Protein AF-A0A1Y5RTN9-F1 (afdb_monomer)

pLDDT: mean 75.12, std 21.78, range [35.91, 97.94]

Structure (mmCIF, N/CA/C/O backbone):
data_AF-A0A1Y5RTN9-F1
#
_entry.id   AF-A0A1Y5RTN9-F1
#
loop_
_atom_site.group_PDB
_atom_site.id
_atom_site.type_symbol
_atom_site.label_atom_id
_atom_site.label_alt_id
_atom_site.label_comp_id
_atom_site.label_asym_id
_atom_site.label_entity_id
_atom_site.label_seq_id
_atom_site.pdbx_PDB_ins_code
_atom_site.Cartn_x
_atom_site.Cartn_y
_atom_site.Cartn_z
_atom_site.occupancy
_atom_site.B_iso_or_equiv
_atom_site.auth_seq_id
_atom_site.auth_comp_id
_atom_site.auth_asym_id
_atom_site.auth_atom_id
_atom_site.pdbx_PDB_model_num
ATOM 1 N N . MET A 1 1 ? -7.525 -30.128 -28.128 1.00 47.38 1 MET A N 1
ATOM 2 C CA . MET A 1 1 ? -8.294 -28.960 -27.640 1.00 47.38 1 MET A CA 1
ATOM 3 C C . MET A 1 1 ? -8.099 -28.821 -26.135 1.00 47.38 1 MET A C 1
ATOM 5 O O . MET A 1 1 ? -9.004 -29.099 -25.359 1.00 47.38 1 MET A O 1
ATOM 9 N N . GLN A 1 2 ? -6.875 -28.477 -25.725 1.00 36.59 2 GLN A N 1
ATOM 10 C CA . GLN A 1 2 ? -6.464 -28.461 -24.324 1.00 36.59 2 GLN A CA 1
ATOM 11 C C . GLN A 1 2 ? -6.311 -27.026 -23.819 1.00 36.59 2 GLN A C 1
ATOM 13 O O . GLN A 1 2 ? -5.600 -26.207 -24.393 1.00 36.59 2 GLN A O 1
ATOM 18 N N . ARG A 1 3 ? -7.022 -26.757 -22.729 1.00 45.84 3 ARG A N 1
ATOM 19 C CA . ARG A 1 3 ? -7.145 -25.498 -21.992 1.00 45.84 3 ARG A CA 1
ATOM 20 C C . ARG A 1 3 ? -5.917 -25.287 -21.083 1.00 45.84 3 ARG A C 1
ATOM 22 O O . ARG A 1 3 ? -6.072 -25.152 -19.878 1.00 45.84 3 ARG A O 1
ATOM 29 N N . LEU A 1 4 ? -4.710 -25.343 -21.660 1.00 42.25 4 LEU A N 1
ATOM 30 C CA . LEU A 1 4 ? -3.432 -25.511 -20.936 1.00 42.25 4 LEU A CA 1
ATOM 31 C C . LEU A 1 4 ? -2.353 -24.442 -21.232 1.00 42.25 4 LEU A C 1
ATOM 33 O O . LEU A 1 4 ? -1.204 -24.630 -20.858 1.00 42.25 4 LEU A O 1
ATOM 37 N N . ALA A 1 5 ? -2.687 -23.320 -21.881 1.00 42.00 5 ALA A N 1
ATOM 38 C CA . ALA A 1 5 ? -1.675 -22.413 -22.450 1.00 42.00 5 ALA A CA 1
ATOM 39 C C . ALA A 1 5 ? -1.510 -21.032 -21.771 1.00 42.00 5 ALA A C 1
ATOM 41 O O . ALA A 1 5 ? -0.863 -20.172 -22.354 1.00 42.00 5 ALA A O 1
ATOM 42 N N . ILE A 1 6 ? -2.093 -20.762 -20.591 1.00 44.78 6 ILE A N 1
ATOM 43 C CA . ILE A 1 6 ? -2.012 -19.406 -19.982 1.00 44.78 6 ILE A CA 1
ATOM 44 C C . ILE A 1 6 ? -1.347 -19.372 -18.591 1.00 44.78 6 ILE A C 1
ATOM 46 O O . ILE A 1 6 ? -0.920 -18.310 -18.155 1.00 44.78 6 ILE A O 1
ATOM 50 N N . THR A 1 7 ? -1.166 -20.496 -17.892 1.00 49.91 7 THR A N 1
ATOM 51 C CA . THR A 1 7 ? -0.750 -20.462 -16.471 1.00 49.91 7 THR A CA 1
ATOM 52 C C . THR A 1 7 ? 0.639 -21.014 -16.146 1.00 49.91 7 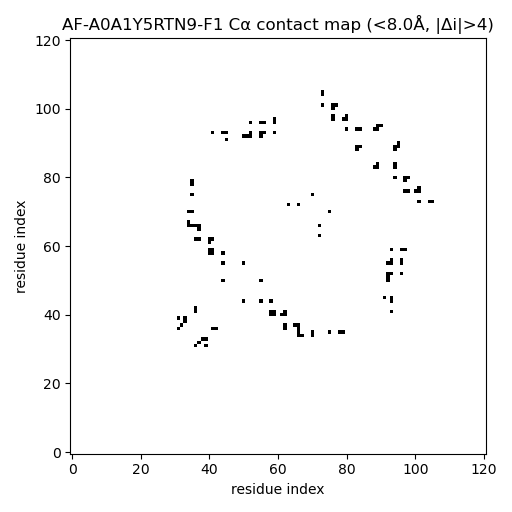THR A C 1
ATOM 54 O O . THR A 1 7 ? 1.091 -20.809 -15.024 1.00 49.91 7 THR A O 1
ATOM 57 N N . LEU A 1 8 ? 1.348 -21.656 -17.081 1.00 46.09 8 LEU A N 1
ATOM 58 C CA . LEU A 1 8 ? 2.643 -22.298 -16.785 1.00 46.09 8 LEU A CA 1
ATOM 59 C C . LEU A 1 8 ? 3.891 -21.482 -17.176 1.00 46.09 8 LEU A C 1
ATOM 61 O O . LEU A 1 8 ? 4.938 -21.691 -16.572 1.00 46.09 8 LEU A O 1
ATOM 65 N N . ASP A 1 9 ? 3.786 -20.492 -18.069 1.00 48.03 9 ASP A N 1
ATOM 66 C CA . ASP A 1 9 ? 4.943 -19.667 -18.477 1.00 48.03 9 ASP A CA 1
ATOM 67 C C . ASP A 1 9 ? 5.265 -18.499 -17.521 1.00 48.03 9 ASP A C 1
ATOM 69 O O . ASP A 1 9 ? 6.373 -17.973 -17.532 1.00 48.03 9 ASP A O 1
ATOM 73 N N . HIS A 1 10 ? 4.337 -18.088 -16.648 1.00 46.25 10 HIS A N 1
ATOM 74 C CA . HIS A 1 10 ? 4.539 -16.918 -15.773 1.00 46.25 10 HIS A CA 1
ATOM 75 C C . HIS A 1 10 ? 5.221 -17.260 -14.430 1.00 46.25 10 HIS A C 1
ATOM 77 O O . HIS A 1 10 ? 5.700 -16.369 -13.732 1.00 46.25 10 HIS A O 1
ATOM 83 N N . ILE A 1 11 ? 5.266 -18.542 -14.051 1.00 46.25 11 ILE A N 1
ATOM 84 C CA . ILE A 1 11 ? 5.742 -18.987 -12.727 1.00 46.25 11 ILE A CA 1
ATOM 85 C C . ILE A 1 11 ? 7.214 -19.439 -12.764 1.00 46.25 11 ILE A C 1
ATOM 87 O O . ILE A 1 11 ? 7.922 -19.277 -11.775 1.00 46.25 11 ILE A O 1
ATOM 91 N N . LEU A 1 12 ? 7.726 -19.917 -13.904 1.00 45.88 12 LEU A N 1
ATOM 92 C CA . LEU A 1 12 ? 9.102 -20.434 -14.008 1.00 45.88 12 LEU A CA 1
ATOM 93 C C . LEU A 1 12 ? 10.187 -19.357 -14.216 1.00 45.88 12 LEU A C 1
ATOM 95 O O . LEU A 1 12 ? 11.371 -19.650 -14.065 1.00 45.88 12 LEU A O 1
ATOM 99 N N . ALA A 1 13 ? 9.822 -18.102 -14.499 1.00 48.16 13 ALA A N 1
ATOM 100 C CA . ALA A 1 13 ? 10.792 -17.010 -14.663 1.00 48.16 13 ALA A CA 1
ATOM 101 C C . ALA A 1 13 ? 11.386 -16.493 -13.333 1.00 48.16 13 ALA A C 1
ATOM 103 O O . ALA A 1 13 ? 12.383 -15.780 -13.353 1.00 48.16 13 ALA A O 1
ATOM 104 N N . TYR A 1 14 ? 10.819 -16.871 -12.179 1.00 43.56 14 TYR A N 1
ATOM 105 C CA . TYR A 1 14 ? 11.354 -16.520 -10.853 1.00 43.56 14 TYR A CA 1
ATOM 106 C C . TYR A 1 14 ? 12.562 -17.394 -10.444 1.00 43.56 14 TYR A C 1
ATOM 108 O O . TYR A 1 14 ? 13.184 -17.169 -9.412 1.00 43.56 14 TYR A O 1
ATOM 116 N N . THR A 1 15 ? 12.906 -18.423 -11.229 1.00 49.12 15 THR A N 1
ATOM 117 C CA . THR A 1 15 ? 13.841 -19.484 -10.811 1.00 49.12 15 THR A CA 1
ATOM 118 C C . THR A 1 15 ? 15.307 -19.251 -11.198 1.00 49.12 15 THR A C 1
ATOM 120 O O . THR A 1 15 ? 16.126 -20.138 -10.971 1.00 49.12 15 THR A O 1
ATOM 123 N N . LEU A 1 16 ? 15.716 -18.099 -11.740 1.00 45.16 16 LEU A N 1
ATOM 124 C CA . LEU A 1 16 ? 17.135 -17.926 -12.077 1.00 45.16 16 LEU A CA 1
ATOM 125 C C . LEU A 1 16 ? 17.653 -16.497 -11.865 1.00 45.16 16 LEU A C 1
ATOM 127 O O . LEU A 1 16 ? 17.368 -15.611 -12.661 1.00 45.16 16 LEU A O 1
ATOM 131 N N . ALA A 1 17 ? 18.511 -16.365 -10.845 1.00 42.50 17 ALA A N 1
ATOM 132 C CA . ALA A 1 17 ? 19.303 -15.193 -10.445 1.00 42.50 17 ALA A CA 1
ATOM 133 C C . ALA A 1 17 ? 18.537 -14.162 -9.581 1.00 42.50 17 ALA A C 1
ATOM 135 O O . ALA A 1 17 ? 17.434 -13.770 -9.912 1.00 42.50 17 ALA A O 1
ATOM 136 N N . ASP A 1 18 ? 1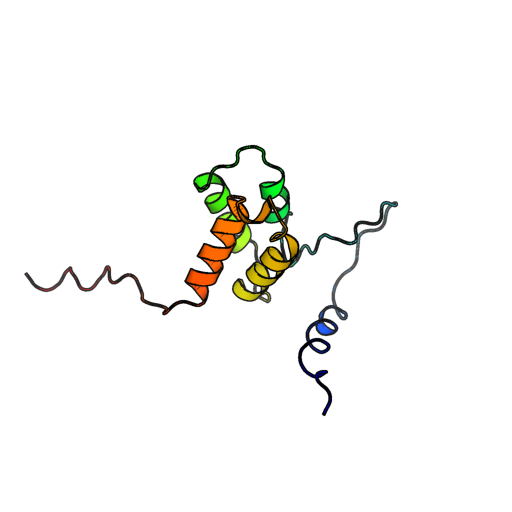9.046 -13.661 -8.453 1.00 44.25 18 ASP A N 1
ATOM 137 C CA . ASP A 1 18 ? 20.442 -13.537 -8.044 1.00 44.25 18 ASP A CA 1
ATOM 138 C C . ASP A 1 18 ? 20.548 -13.267 -6.520 1.00 44.25 18 ASP A C 1
ATOM 140 O O . ASP A 1 18 ? 19.740 -12.545 -5.946 1.00 44.25 18 ASP A O 1
ATOM 144 N N . LYS A 1 19 ? 21.621 -13.800 -5.920 1.00 41.22 19 LYS A N 1
ATOM 145 C CA . LYS A 1 19 ? 22.228 -13.482 -4.604 1.00 41.22 19 LYS A CA 1
ATOM 146 C C . LYS A 1 19 ? 21.555 -14.010 -3.336 1.00 41.22 19 LYS A C 1
ATOM 148 O O . LYS A 1 19 ? 20.888 -13.309 -2.585 1.00 41.22 19 LYS A O 1
ATOM 153 N N . GLY A 1 20 ? 21.925 -15.250 -3.007 1.00 48.44 20 GLY A N 1
ATOM 154 C CA . GLY A 1 20 ? 21.957 -15.691 -1.618 1.00 48.44 20 GLY A CA 1
ATOM 155 C C . GLY A 1 20 ? 22.920 -14.841 -0.792 1.00 48.44 20 GLY A C 1
ATOM 156 O O . GLY A 1 20 ? 23.990 -14.519 -1.292 1.00 48.44 20 GLY A O 1
ATOM 157 N N . ILE A 1 21 ? 22.524 -14.496 0.437 1.00 43.91 21 ILE A N 1
ATOM 158 C CA . ILE A 1 21 ? 23.117 -14.964 1.704 1.00 43.91 21 ILE A CA 1
ATOM 159 C C . ILE A 1 21 ? 22.037 -14.805 2.791 1.00 43.91 21 ILE A C 1
ATOM 161 O O . ILE A 1 21 ? 21.734 -13.686 3.168 1.00 43.91 21 ILE A O 1
ATOM 165 N N . HIS A 1 22 ? 21.483 -15.897 3.323 1.00 42.66 22 HIS A N 1
ATOM 166 C CA . HIS A 1 22 ? 20.880 -15.922 4.666 1.00 42.66 22 HIS A CA 1
ATOM 167 C C . HIS A 1 22 ? 20.941 -17.353 5.211 1.00 42.66 22 HIS A C 1
ATOM 169 O O . HIS A 1 22 ? 20.006 -18.141 5.105 1.00 42.66 22 HIS A O 1
ATOM 175 N N . ALA A 1 23 ? 22.098 -17.708 5.766 1.00 43.09 23 ALA A N 1
ATOM 176 C CA . ALA A 1 23 ? 22.253 -18.898 6.587 1.00 43.09 23 ALA A CA 1
ATOM 177 C C . ALA A 1 23 ? 22.025 -18.514 8.056 1.00 43.09 23 ALA A C 1
ATOM 179 O O . ALA A 1 23 ? 22.801 -17.720 8.580 1.00 43.09 23 ALA A O 1
ATOM 180 N N . LEU A 1 24 ? 20.973 -19.062 8.686 1.00 37.03 24 LEU A N 1
ATOM 181 C CA . LEU A 1 24 ? 20.953 -19.658 10.039 1.00 37.03 24 LEU A CA 1
ATOM 182 C C . LEU A 1 24 ? 19.506 -19.870 10.554 1.00 37.03 24 LEU A C 1
ATOM 184 O O . LEU A 1 24 ? 18.828 -18.923 10.936 1.00 37.03 24 LEU A O 1
ATOM 188 N N . ALA A 1 25 ? 19.143 -21.154 10.692 1.00 35.91 25 ALA A N 1
ATOM 189 C CA . ALA A 1 25 ? 18.171 -21.740 11.636 1.00 35.91 25 ALA A CA 1
ATOM 190 C C . ALA A 1 25 ? 16.642 -21.642 11.342 1.00 35.91 25 ALA A C 1
ATOM 192 O O . ALA A 1 25 ? 16.185 -20.749 10.638 1.00 35.91 25 ALA A O 1
ATOM 193 N N . PRO A 1 26 ? 15.831 -22.611 11.834 1.00 52.22 26 PRO A N 1
ATOM 194 C CA . PRO A 1 26 ? 14.750 -23.218 11.064 1.00 52.22 26 PRO A CA 1
ATOM 195 C C . PRO A 1 26 ? 13.350 -22.891 11.604 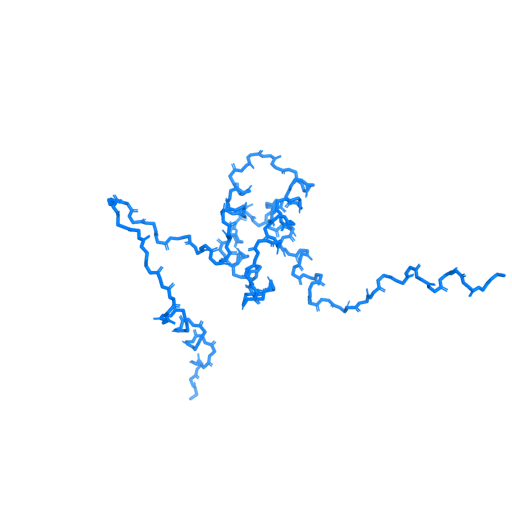1.00 52.22 26 PRO A C 1
ATOM 197 O O . PRO A 1 26 ? 12.914 -23.426 12.623 1.00 52.22 26 PRO A O 1
ATOM 200 N N . ARG A 1 27 ? 12.615 -22.074 10.848 1.00 36.75 27 ARG A N 1
ATOM 201 C CA . ARG A 1 27 ? 11.169 -22.197 10.627 1.00 36.75 27 ARG A CA 1
ATOM 202 C C . ARG A 1 27 ? 10.915 -21.789 9.183 1.00 36.75 27 ARG A C 1
ATOM 204 O O . ARG A 1 27 ? 11.034 -20.625 8.844 1.00 36.75 27 ARG A O 1
ATOM 211 N N . GLU A 1 28 ? 10.659 -22.784 8.355 1.00 43.50 28 GLU A N 1
ATOM 212 C CA . GLU A 1 28 ? 9.922 -22.748 7.091 1.00 43.50 28 GLU A CA 1
ATOM 213 C C . GLU A 1 28 ? 9.070 -21.468 6.878 1.00 43.50 28 GLU A C 1
ATOM 215 O O . GLU A 1 28 ? 7.891 -21.435 7.212 1.00 43.50 28 GLU A O 1
ATOM 220 N N . THR A 1 29 ? 9.648 -20.377 6.355 1.00 50.06 29 THR A N 1
ATOM 221 C CA . THR A 1 29 ? 8.890 -19.193 5.905 1.00 50.06 29 THR A CA 1
ATOM 222 C C . THR A 1 29 ? 8.792 -19.221 4.391 1.00 50.06 29 THR A C 1
ATOM 224 O O . THR A 1 29 ? 9.588 -18.605 3.687 1.00 50.06 29 THR A O 1
ATOM 227 N N . LEU A 1 30 ? 7.818 -19.988 3.917 1.00 49.28 30 LEU A N 1
ATOM 228 C CA . LEU A 1 30 ? 7.491 -20.182 2.509 1.00 49.28 30 LEU A CA 1
ATOM 229 C C . LEU A 1 30 ? 6.567 -19.097 1.909 1.00 49.28 30 LEU A C 1
ATOM 231 O O . LEU A 1 30 ? 6.297 -19.171 0.722 1.00 49.28 30 LEU A O 1
ATOM 235 N N . ASP A 1 31 ? 6.134 -18.062 2.644 1.00 58.25 31 ASP A N 1
ATOM 236 C CA . ASP A 1 31 ? 5.000 -17.214 2.195 1.00 58.25 31 ASP A CA 1
ATOM 237 C C . ASP A 1 31 ? 5.266 -15.694 2.114 1.00 58.25 31 ASP A C 1
ATOM 239 O O . ASP A 1 31 ? 4.328 -14.896 2.110 1.00 58.25 31 ASP A O 1
ATOM 243 N N . TYR A 1 32 ? 6.521 -15.243 2.090 1.00 64.44 32 TYR A N 1
ATOM 244 C CA . TYR A 1 32 ? 6.839 -13.813 1.973 1.00 64.44 32 TYR A CA 1
ATOM 245 C C . TYR A 1 32 ? 7.744 -13.560 0.767 1.00 64.44 32 TYR A C 1
ATOM 247 O O . TYR A 1 32 ? 8.942 -13.836 0.804 1.00 64.44 32 TYR A O 1
ATOM 255 N N . ASP A 1 33 ? 7.139 -13.057 -0.307 1.00 80.38 33 ASP A N 1
ATOM 256 C CA . ASP A 1 33 ? 7.851 -12.569 -1.484 1.00 80.38 33 ASP A CA 1
ATOM 257 C C . ASP A 1 33 ? 8.228 -11.096 -1.251 1.00 80.38 33 ASP A C 1
ATOM 259 O O . ASP A 1 33 ? 7.395 -10.197 -1.387 1.00 80.38 33 ASP A O 1
ATOM 263 N N . ASP A 1 34 ? 9.485 -10.859 -0.865 1.00 83.50 34 ASP A N 1
ATOM 264 C CA . ASP A 1 34 ? 10.017 -9.514 -0.599 1.00 83.50 34 ASP A CA 1
ATOM 265 C C . ASP A 1 34 ? 10.000 -8.621 -1.845 1.00 83.50 34 ASP A C 1
ATOM 267 O O . ASP A 1 34 ? 9.885 -7.405 -1.728 1.00 83.50 34 ASP A O 1
ATOM 271 N N . ALA A 1 35 ? 10.039 -9.206 -3.049 1.00 86.38 35 ALA A N 1
ATOM 272 C CA . ALA A 1 35 ? 9.892 -8.427 -4.271 1.00 86.38 35 ALA A CA 1
ATOM 273 C C . ALA A 1 35 ? 8.460 -7.888 -4.413 1.00 86.38 35 ALA A C 1
ATOM 275 O O . ALA A 1 35 ? 8.267 -6.787 -4.929 1.00 86.38 35 ALA A O 1
ATOM 276 N N . LEU A 1 36 ? 7.460 -8.646 -3.948 1.00 90.44 36 LEU A N 1
ATOM 277 C CA . LEU A 1 36 ? 6.043 -8.293 -4.032 1.00 90.44 36 LEU A CA 1
ATOM 27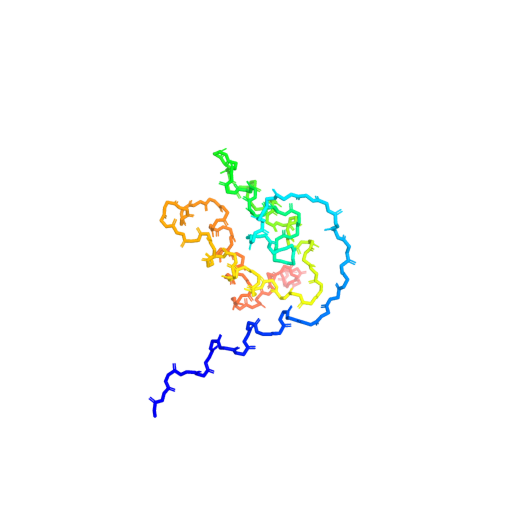8 C C . LEU A 1 36 ? 5.602 -7.294 -2.950 1.00 90.44 36 LEU A C 1
ATOM 280 O O . LEU A 1 36 ? 4.823 -6.379 -3.231 1.00 90.44 36 LEU A O 1
ATOM 284 N N . ASP A 1 37 ? 6.082 -7.472 -1.721 1.00 91.88 37 ASP A N 1
ATOM 285 C CA . ASP A 1 37 ? 5.763 -6.617 -0.574 1.00 91.88 37 ASP A CA 1
ATOM 286 C C . ASP A 1 37 ? 7.032 -6.207 0.188 1.00 91.88 37 ASP A C 1
ATOM 288 O O . ASP A 1 37 ? 7.264 -6.718 1.283 1.00 91.88 37 ASP A O 1
ATOM 292 N N . PRO A 1 38 ? 7.860 -5.293 -0.359 1.00 90.50 38 PRO A N 1
ATOM 293 C CA . PRO A 1 38 ? 9.127 -4.912 0.259 1.00 90.50 38 PRO A CA 1
ATOM 294 C C . PRO A 1 38 ? 8.954 -4.376 1.685 1.00 90.50 38 PRO A C 1
ATOM 296 O O . PRO A 1 38 ? 8.319 -3.342 1.927 1.00 90.50 38 PRO A O 1
ATOM 299 N N . GLY A 1 39 ? 9.564 -5.068 2.644 1.00 86.19 39 GLY A N 1
ATOM 300 C CA . GLY A 1 39 ? 9.437 -4.781 4.073 1.00 86.19 39 GLY A CA 1
ATOM 301 C C . GLY A 1 39 ? 8.099 -5.180 4.711 1.00 86.19 39 GLY A C 1
ATOM 302 O O . GLY A 1 39 ? 7.833 -4.749 5.832 1.00 86.19 39 GLY A O 1
ATOM 303 N N . GLY A 1 40 ? 7.259 -5.973 4.040 1.00 91.69 40 GLY A N 1
ATOM 304 C CA . GLY A 1 40 ? 6.036 -6.544 4.613 1.00 91.69 40 GLY A CA 1
ATOM 305 C C . GLY A 1 40 ? 4.944 -5.536 4.946 1.00 91.69 40 GLY A C 1
ATOM 306 O O . GLY A 1 40 ? 4.138 -5.797 5.839 1.00 91.69 40 GLY A O 1
ATOM 307 N N . LEU A 1 41 ? 4.926 -4.383 4.277 1.00 94.25 41 LEU A N 1
ATOM 308 C CA . LEU A 1 41 ? 4.018 -3.279 4.581 1.00 94.25 41 LEU A CA 1
ATOM 309 C C . LEU A 1 41 ? 2.553 -3.654 4.352 1.00 94.25 41 LEU A C 1
ATOM 311 O O . LEU A 1 41 ? 1.697 -3.391 5.202 1.00 94.25 41 LEU A O 1
ATOM 315 N N . ILE A 1 42 ? 2.257 -4.289 3.219 1.00 95.44 42 ILE A N 1
ATOM 316 C CA . ILE A 1 42 ? 0.896 -4.709 2.889 1.00 95.44 42 ILE A CA 1
ATOM 317 C C . ILE A 1 42 ? 0.472 -5.820 3.840 1.00 95.44 42 ILE A C 1
ATOM 319 O O . ILE A 1 42 ? -0.585 -5.723 4.463 1.00 95.44 42 ILE A O 1
ATOM 323 N N . ARG A 1 43 ? 1.325 -6.827 4.031 1.00 93.81 43 ARG A N 1
ATOM 324 C CA . ARG A 1 43 ? 1.102 -7.932 4.964 1.00 93.81 43 ARG A CA 1
ATOM 325 C C . ARG A 1 43 ? 0.817 -7.441 6.382 1.00 93.81 43 ARG A C 1
ATOM 327 O O . ARG A 1 43 ? -0.043 -8.008 7.054 1.00 93.81 43 ARG A O 1
ATOM 334 N N . GLU A 1 44 ? 1.559 -6.450 6.862 1.00 93.44 44 GLU A N 1
ATOM 335 C CA . GLU A 1 44 ? 1.393 -5.929 8.218 1.00 93.44 44 GLU A CA 1
ATOM 336 C C . GLU A 1 44 ? 0.119 -5.105 8.363 1.00 93.44 44 GLU A C 1
ATOM 338 O O . GLU A 1 44 ? -0.556 -5.215 9.381 1.00 93.44 44 GLU A O 1
ATOM 343 N N . SER A 1 45 ? -0.294 -4.379 7.322 1.00 95.81 45 SER A N 1
ATOM 344 C CA . SER A 1 45 ? -1.545 -3.617 7.365 1.00 95.81 45 SER A CA 1
ATOM 345 C C . SER A 1 45 ? -2.778 -4.479 7.668 1.00 95.81 45 SER A C 1
ATOM 347 O O . SER A 1 45 ? -3.669 -4.016 8.369 1.00 95.81 45 SER A O 1
ATOM 349 N N . TYR A 1 46 ? -2.809 -5.739 7.212 1.00 94.12 46 TYR A N 1
ATOM 350 C CA . TYR A 1 4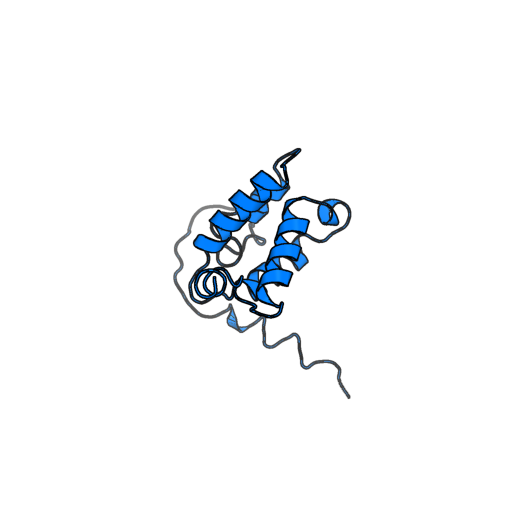6 ? -3.884 -6.698 7.508 1.00 94.12 46 TYR A CA 1
ATOM 351 C C . TYR A 1 46 ? -3.889 -7.202 8.960 1.00 94.12 46 TYR A C 1
ATOM 353 O O . TYR A 1 46 ? -4.852 -7.842 9.379 1.00 94.12 46 TYR A O 1
ATOM 361 N N . ARG A 1 47 ? -2.819 -6.955 9.727 1.00 93.19 47 ARG A N 1
ATOM 362 C CA . ARG A 1 47 ? -2.737 -7.279 11.162 1.00 93.19 47 ARG A CA 1
ATOM 363 C C . ARG A 1 47 ? -3.097 -6.107 12.064 1.00 93.19 47 ARG A C 1
ATOM 365 O O . ARG A 1 47 ? -3.302 -6.319 13.255 1.00 93.19 47 ARG A O 1
ATOM 372 N N . ILE A 1 48 ? -3.151 -4.891 11.525 1.00 91.31 48 ILE A N 1
ATOM 373 C CA . ILE A 1 48 ? -3.483 -3.704 12.307 1.00 91.31 48 ILE A CA 1
ATOM 374 C C . ILE A 1 48 ? -4.990 -3.700 12.551 1.00 91.31 48 ILE A C 1
ATOM 376 O O . ILE A 1 48 ? -5.796 -3.502 11.642 1.00 91.31 48 ILE A O 1
ATOM 380 N N . GLU A 1 49 ? -5.376 -3.905 13.805 1.00 90.81 49 GLU A N 1
ATOM 381 C CA . GLU A 1 49 ? -6.772 -3.817 14.214 1.00 90.81 49 GLU A CA 1
ATOM 382 C C . GLU A 1 49 ? -7.312 -2.397 14.007 1.00 90.81 49 GLU A C 1
ATOM 384 O O . GLU A 1 49 ? -6.673 -1.413 14.377 1.00 90.81 49 GLU A O 1
ATOM 389 N N . ASN A 1 50 ? -8.521 -2.291 13.448 1.00 94.00 50 ASN A N 1
ATOM 390 C CA . ASN A 1 50 ? -9.217 -1.019 13.216 1.00 94.00 50 ASN A CA 1
ATOM 391 C C . ASN A 1 50 ? -8.437 0.007 12.370 1.00 94.00 50 ASN A C 1
ATOM 393 O O . ASN A 1 50 ? -8.684 1.208 12.500 1.00 94.00 50 ASN A O 1
ATOM 397 N N . ILE A 1 51 ? -7.536 -0.440 11.484 1.00 96.12 51 ILE A N 1
ATOM 398 C CA . ILE A 1 51 ? -6.866 0.447 10.526 1.00 96.12 51 ILE A CA 1
ATOM 399 C C . ILE A 1 51 ? -7.893 1.264 9.732 1.00 96.12 51 ILE A C 1
ATOM 401 O O . ILE A 1 51 ? -8.891 0.741 9.239 1.00 96.12 51 ILE A O 1
ATOM 405 N N . THR A 1 52 ? -7.665 2.564 9.586 1.00 97.38 52 THR A N 1
ATOM 406 C CA . THR A 1 52 ? -8.544 3.423 8.787 1.00 97.38 52 THR A CA 1
ATOM 407 C C . THR A 1 52 ? -8.173 3.386 7.303 1.00 97.38 52 THR A C 1
ATOM 409 O O . THR A 1 52 ? -7.039 3.100 6.917 1.00 97.38 52 THR A O 1
ATOM 412 N N . LEU A 1 53 ? -9.109 3.776 6.429 1.00 97.00 53 LEU A N 1
ATOM 413 C CA . LEU A 1 53 ? -8.815 3.956 4.999 1.00 97.00 53 LEU A CA 1
ATOM 414 C C . LEU A 1 53 ? -7.694 4.977 4.742 1.00 97.00 53 LEU A C 1
ATOM 416 O O . LEU A 1 53 ? -6.976 4.852 3.754 1.00 97.00 53 LEU A O 1
ATOM 420 N N . SER A 1 54 ? -7.545 5.999 5.592 1.00 96.69 54 SER A N 1
ATOM 421 C CA . SER A 1 54 ? -6.477 6.992 5.430 1.00 96.69 54 SER A CA 1
ATOM 422 C C . SER A 1 54 ? -5.105 6.390 5.731 1.00 96.69 54 SER A C 1
ATOM 424 O O . SER A 1 54 ? -4.169 6.609 4.969 1.00 96.69 54 SER A O 1
ATOM 426 N N . GLU A 1 55 ? -4.992 5.606 6.803 1.00 97.31 55 GLU A N 1
ATOM 427 C CA . GLU A 1 55 ? -3.746 4.924 7.174 1.00 97.31 55 GLU A CA 1
ATOM 428 C C . GLU A 1 55 ? -3.374 3.850 6.152 1.00 97.31 55 GLU A C 1
ATOM 430 O O . GLU A 1 55 ? -2.226 3.796 5.713 1.00 97.31 55 GLU A O 1
ATOM 435 N N . ALA A 1 56 ? -4.351 3.064 5.685 1.00 97.88 56 ALA A N 1
ATOM 436 C CA . ALA A 1 56 ? -4.134 2.082 4.626 1.00 97.88 56 ALA A CA 1
ATOM 437 C C . ALA A 1 56 ? -3.592 2.734 3.340 1.00 97.88 56 ALA A C 1
ATOM 439 O O . ALA A 1 56 ? -2.677 2.200 2.717 1.00 97.88 56 ALA A O 1
ATOM 440 N N . ARG A 1 57 ? -4.092 3.920 2.959 1.00 97.94 57 ARG A N 1
ATOM 441 C CA . ARG A 1 57 ? -3.564 4.672 1.804 1.00 97.94 57 ARG A CA 1
ATOM 442 C C . ARG A 1 57 ? -2.130 5.152 2.011 1.00 97.94 57 ARG A C 1
ATOM 444 O O . ARG A 1 57 ? -1.351 5.092 1.063 1.00 97.94 57 ARG A O 1
ATOM 451 N N . SER A 1 58 ? -1.775 5.604 3.214 1.00 97.69 58 SER A N 1
ATOM 452 C CA . SER A 1 58 ? -0.394 5.991 3.529 1.00 97.69 58 SER A CA 1
ATOM 453 C C . SER A 1 58 ? 0.558 4.798 3.430 1.00 97.69 58 SER A C 1
ATOM 455 O O . SER A 1 58 ? 1.571 4.891 2.744 1.00 97.69 58 SER A O 1
ATOM 457 N N . ILE A 1 59 ? 0.191 3.650 4.013 1.00 97.25 59 ILE A N 1
ATOM 458 C CA . ILE A 1 59 ? 0.991 2.416 3.924 1.00 97.25 59 ILE A CA 1
ATOM 459 C C . ILE A 1 59 ? 1.132 1.957 2.467 1.00 97.25 59 ILE A C 1
ATOM 461 O O . ILE A 1 59 ? 2.223 1.597 2.031 1.00 97.25 59 ILE A O 1
ATOM 465 N N . PHE A 1 60 ? 0.046 2.000 1.690 1.00 97.62 60 PHE A N 1
ATOM 466 C CA . PHE A 1 60 ? 0.074 1.670 0.266 1.00 97.62 60 PHE A CA 1
ATOM 467 C C . PHE A 1 60 ? 1.018 2.586 -0.528 1.00 97.62 60 PHE A C 1
ATOM 469 O O . PHE A 1 60 ? 1.735 2.114 -1.407 1.00 97.62 60 PHE A O 1
ATOM 476 N N . LEU A 1 61 ? 1.048 3.887 -0.227 1.00 96.94 61 LEU A N 1
ATOM 477 C CA . LEU A 1 61 ? 1.968 4.816 -0.882 1.00 96.94 61 LEU A CA 1
ATOM 478 C C . LEU A 1 61 ? 3.430 4.492 -0.544 1.00 96.94 61 LEU A C 1
ATOM 480 O O . LEU A 1 61 ? 4.261 4.440 -1.451 1.00 96.94 61 LEU A O 1
ATOM 484 N N . ASP A 1 62 ? 3.729 4.224 0.727 1.00 96.56 62 ASP A N 1
ATOM 485 C CA . ASP A 1 62 ? 5.073 3.835 1.169 1.00 96.56 62 ASP A CA 1
ATOM 486 C C . ASP A 1 62 ? 5.526 2.519 0.525 1.00 96.56 62 ASP A C 1
ATOM 488 O O . ASP A 1 62 ? 6.690 2.380 0.144 1.00 96.56 62 ASP A O 1
ATOM 492 N N . TRP A 1 63 ? 4.604 1.568 0.353 1.00 96.50 63 TRP A N 1
ATOM 493 C CA . TRP A 1 63 ? 4.839 0.335 -0.397 1.00 96.50 63 TRP A CA 1
ATOM 494 C C . TRP A 1 63 ? 5.144 0.618 -1.871 1.00 96.50 63 TRP A C 1
ATOM 496 O O . TRP A 1 63 ? 6.156 0.150 -2.390 1.00 96.50 63 TRP A O 1
ATOM 506 N N . ALA A 1 64 ? 4.334 1.445 -2.536 1.00 95.00 64 ALA A N 1
ATOM 507 C CA . ALA A 1 64 ? 4.507 1.749 -3.954 1.00 95.00 64 ALA A CA 1
ATOM 508 C C . ALA A 1 64 ? 5.855 2.428 -4.257 1.00 95.00 64 ALA A C 1
ATOM 510 O O . ALA A 1 64 ? 6.437 2.184 -5.311 1.00 95.00 64 ALA A O 1
ATOM 511 N N . ILE A 1 65 ? 6.366 3.253 -3.334 1.00 94.19 65 ILE A N 1
ATOM 512 C CA . ILE A 1 65 ? 7.681 3.911 -3.451 1.00 94.19 65 ILE A CA 1
ATOM 513 C C . ILE A 1 65 ? 8.835 2.902 -3.345 1.00 94.19 65 ILE A C 1
ATOM 515 O O . ILE A 1 65 ? 9.900 3.128 -3.919 1.00 94.19 65 ILE A O 1
ATOM 519 N N . LYS A 1 66 ? 8.640 1.797 -2.618 1.00 92.19 66 LYS A N 1
ATOM 520 C CA . LYS A 1 66 ? 9.666 0.771 -2.379 1.00 92.19 66 LYS A CA 1
ATOM 521 C C . LYS A 1 66 ? 9.705 -0.324 -3.443 1.00 92.19 66 LYS A C 1
ATOM 523 O O . LYS A 1 66 ? 10.628 -1.135 -3.419 1.00 92.19 66 LYS A O 1
ATOM 528 N N . LEU A 1 67 ? 8.736 -0.364 -4.359 1.00 90.56 67 LEU A N 1
ATOM 529 C CA . LEU A 1 67 ? 8.741 -1.336 -5.449 1.00 90.56 67 LEU A CA 1
ATOM 530 C C . LEU A 1 67 ? 9.992 -1.183 -6.319 1.00 90.56 67 LEU A C 1
ATOM 532 O O . LEU A 1 67 ? 10.364 -0.082 -6.728 1.00 90.56 67 LEU A O 1
ATOM 536 N N . GLY A 1 68 ? 10.623 -2.318 -6.622 1.00 86.19 68 GLY A N 1
ATOM 537 C CA . GLY A 1 68 ? 11.758 -2.368 -7.536 1.00 86.19 68 GLY A CA 1
ATOM 538 C C . GLY A 1 68 ? 11.365 -1.965 -8.966 1.00 86.19 68 GLY A C 1
ATOM 539 O O . GLY A 1 68 ? 10.213 -2.146 -9.365 1.00 86.19 68 GLY A O 1
ATOM 540 N N . PRO A 1 69 ? 12.316 -1.460 -9.772 1.00 84.44 69 PRO A N 1
ATOM 541 C CA . PRO A 1 69 ? 12.043 -0.971 -11.127 1.00 84.44 69 PRO A CA 1
ATOM 542 C C . PRO A 1 69 ? 11.542 -2.061 -12.088 1.00 84.44 69 PRO A C 1
ATOM 544 O O . PRO A 1 69 ? 10.860 -1.747 -13.064 1.00 84.44 69 PRO A O 1
ATOM 547 N N . ASP A 1 70 ? 11.850 -3.328 -11.807 1.00 84.81 70 ASP A N 1
ATOM 548 C CA . ASP A 1 70 ? 11.504 -4.468 -12.661 1.00 84.81 70 ASP A CA 1
ATOM 549 C C . ASP A 1 70 ? 10.087 -5.008 -12.408 1.00 84.81 70 ASP A C 1
ATOM 551 O O . ASP A 1 70 ? 9.542 -5.753 -13.228 1.00 84.81 70 ASP A O 1
ATOM 555 N N . LEU A 1 71 ? 9.451 -4.621 -11.294 1.00 86.88 71 LEU A N 1
ATOM 556 C CA . LEU A 1 71 ? 8.117 -5.090 -10.938 1.00 86.88 71 LEU A CA 1
ATOM 557 C C . LEU A 1 71 ? 7.059 -4.042 -11.279 1.00 86.88 71 LEU A C 1
ATOM 559 O O . LEU A 1 71 ? 6.984 -2.963 -10.694 1.00 86.88 71 LEU A O 1
ATOM 563 N N . ARG A 1 72 ? 6.168 -4.388 -12.212 1.00 90.12 72 ARG A N 1
ATOM 564 C CA . ARG A 1 72 ? 5.035 -3.525 -12.560 1.00 90.12 72 ARG A CA 1
ATOM 565 C C . ARG A 1 72 ? 4.021 -3.461 -11.400 1.00 90.12 72 ARG A C 1
ATOM 567 O O . A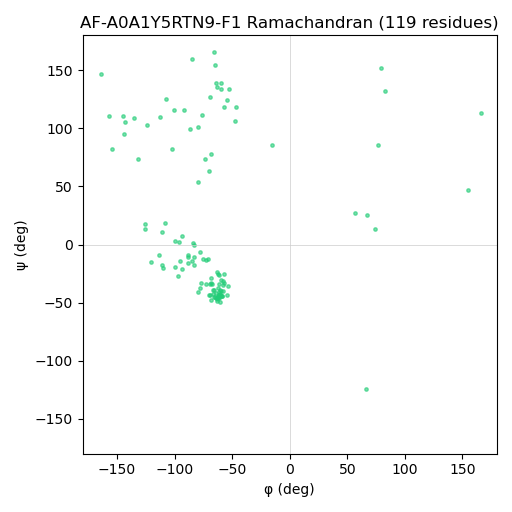RG A 1 72 ? 3.525 -4.517 -10.991 1.00 90.12 72 ARG A O 1
ATOM 574 N N . PRO A 1 73 ? 3.628 -2.261 -10.925 1.00 90.75 73 PRO A N 1
ATOM 575 C CA . PRO A 1 73 ? 2.719 -2.123 -9.785 1.00 90.75 73 PRO A CA 1
ATOM 576 C C . PRO A 1 73 ? 1.360 -2.808 -9.965 1.00 90.75 73 PRO A C 1
ATOM 578 O O . PRO A 1 73 ? 0.828 -3.372 -9.018 1.00 90.75 73 PRO A O 1
ATOM 581 N N . ASP A 1 74 ? 0.792 -2.832 -11.172 1.00 92.56 74 ASP A N 1
ATOM 582 C CA . ASP A 1 74 ? -0.476 -3.522 -11.441 1.00 92.56 74 ASP A CA 1
ATOM 583 C C . ASP A 1 74 ? -0.361 -5.047 -11.314 1.00 92.56 74 ASP A C 1
ATOM 585 O O . ASP A 1 74 ? -1.309 -5.695 -10.872 1.00 92.56 74 ASP A O 1
ATOM 589 N N . ILE A 1 75 ? 0.791 -5.627 -11.667 1.00 92.44 75 ILE A N 1
ATOM 590 C CA . ILE A 1 75 ? 1.057 -7.057 -11.462 1.00 92.44 75 ILE A CA 1
ATOM 591 C C . ILE A 1 75 ? 1.199 -7.345 -9.969 1.00 92.44 75 ILE A C 1
ATOM 593 O O . ILE A 1 75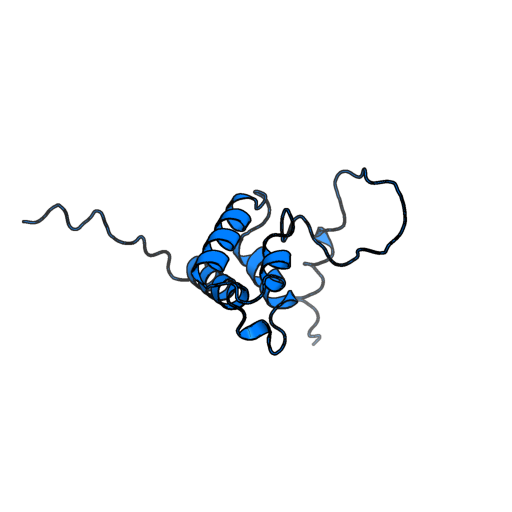 ? 0.602 -8.305 -9.479 1.00 92.44 75 ILE A O 1
ATOM 597 N N . ALA A 1 76 ? 1.923 -6.488 -9.248 1.00 93.50 76 ALA A N 1
ATOM 598 C CA . ALA A 1 76 ? 2.096 -6.618 -7.810 1.00 93.50 76 ALA A CA 1
ATOM 599 C C . ALA A 1 76 ? 0.748 -6.544 -7.070 1.00 93.50 76 ALA A C 1
ATOM 601 O O . ALA A 1 76 ? 0.393 -7.452 -6.322 1.00 93.50 76 ALA A O 1
ATOM 602 N N . ILE A 1 77 ? -0.075 -5.535 -7.374 1.00 95.31 77 ILE A N 1
ATOM 603 C CA . ILE A 1 77 ? -1.408 -5.380 -6.778 1.00 95.31 77 ILE A CA 1
ATOM 604 C C . ILE A 1 77 ? -2.294 -6.596 -7.064 1.00 95.31 77 ILE A C 1
ATOM 606 O O . ILE A 1 77 ? -2.949 -7.093 -6.156 1.00 95.31 77 ILE A O 1
ATOM 610 N N . ARG A 1 78 ? -2.312 -7.116 -8.300 1.00 94.44 78 ARG A N 1
ATOM 611 C CA . ARG A 1 78 ? -3.116 -8.304 -8.645 1.00 94.44 78 ARG A CA 1
ATOM 612 C C . ARG A 1 78 ? -2.705 -9.540 -7.850 1.00 94.44 78 ARG A C 1
ATOM 614 O O . ARG A 1 78 ? -3.574 -10.292 -7.421 1.00 94.44 78 ARG A O 1
ATOM 621 N N . ARG A 1 79 ? -1.399 -9.753 -7.662 1.00 93.25 79 ARG A N 1
ATOM 622 C CA . ARG A 1 79 ? -0.889 -10.862 -6.847 1.00 93.25 79 ARG A CA 1
ATOM 623 C C . ARG A 1 79 ? -1.273 -10.683 -5.378 1.00 93.25 79 ARG A C 1
ATOM 625 O O . ARG A 1 79 ? -1.782 -11.625 -4.786 1.00 93.25 79 ARG A O 1
ATOM 632 N N . LEU A 1 80 ? -1.119 -9.478 -4.825 1.00 93.31 80 LEU A N 1
ATOM 633 C CA . LEU A 1 80 ? -1.526 -9.163 -3.450 1.00 93.31 80 LEU A CA 1
ATOM 634 C C . LEU A 1 80 ? -3.032 -9.350 -3.230 1.00 93.31 80 LEU A C 1
ATOM 636 O O . LEU A 1 80 ? -3.430 -9.962 -2.245 1.00 93.31 80 LEU A O 1
ATOM 640 N N . LEU A 1 81 ? -3.873 -8.893 -4.161 1.00 93.88 81 LEU A N 1
ATOM 641 C CA . LEU A 1 81 ? -5.315 -9.148 -4.116 1.00 93.88 81 LEU A CA 1
ATOM 642 C C . LEU A 1 81 ? -5.606 -10.654 -4.128 1.00 93.88 81 LEU A C 1
ATOM 644 O O . LEU A 1 81 ? -6.357 -11.126 -3.287 1.00 93.88 81 LEU A O 1
ATOM 648 N N . GLY A 1 82 ? -4.939 -11.433 -4.985 1.00 91.31 82 GLY A N 1
ATOM 649 C CA . GLY A 1 82 ? -5.091 -12.892 -4.998 1.00 91.31 82 GLY A CA 1
ATOM 650 C C . GLY A 1 82 ? -4.718 -13.582 -3.677 1.00 91.31 82 GLY A C 1
ATOM 651 O O . GLY A 1 82 ? -5.309 -14.608 -3.349 1.00 91.31 82 GLY A O 1
ATOM 652 N N . LEU A 1 83 ? -3.773 -13.021 -2.916 1.00 89.06 83 LEU A N 1
ATOM 653 C CA . LEU A 1 83 ? -3.358 -13.544 -1.609 1.00 89.06 83 LEU A CA 1
ATOM 654 C C . LEU A 1 83 ? -4.340 -13.189 -0.483 1.00 89.06 83 LEU A C 1
ATOM 656 O O . LEU A 1 83 ? -4.544 -14.001 0.417 1.00 89.06 83 LEU A O 1
ATOM 660 N N . TYR A 1 84 ? -4.926 -11.989 -0.514 1.00 87.88 84 TYR A N 1
ATOM 661 C CA . TYR A 1 84 ? -5.673 -11.436 0.623 1.00 87.88 84 TYR A CA 1
ATOM 662 C C . TYR A 1 84 ? -7.189 -11.320 0.422 1.00 87.88 84 TYR A C 1
ATOM 664 O O . TYR A 1 84 ? -7.909 -11.215 1.414 1.00 87.88 84 TYR A O 1
ATOM 672 N N . GLU A 1 85 ? -7.703 -11.363 -0.809 1.00 82.94 85 GLU A N 1
ATOM 673 C CA . GLU A 1 85 ? -9.147 -11.376 -1.092 1.00 82.94 85 GLU A CA 1
ATOM 674 C C . GLU A 1 85 ? -9.755 -12.744 -0.764 1.00 82.94 85 GLU A C 1
ATOM 676 O O . GLU A 1 85 ? -10.036 -13.551 -1.651 1.00 82.94 85 GLU A O 1
ATOM 681 N N . GLN A 1 86 ? -9.894 -13.042 0.529 1.00 78.69 86 GLN A N 1
ATOM 682 C CA . GLN A 1 86 ? -10.543 -14.250 1.023 1.00 78.69 86 GLN A CA 1
ATOM 683 C C . GLN A 1 86 ? -11.488 -13.913 2.189 1.00 78.69 86 GLN A C 1
ATOM 685 O O . GLN A 1 86 ? -11.065 -13.622 3.314 1.00 78.69 86 GLN A O 1
ATOM 690 N N . GLY A 1 87 ? -12.797 -14.007 1.941 1.00 76.94 87 GLY A N 1
ATOM 691 C CA . GLY A 1 87 ? -13.830 -13.979 2.978 1.00 76.94 87 GLY A CA 1
ATOM 692 C C . GLY A 1 87 ? -13.923 -12.626 3.705 1.00 76.94 87 GLY A C 1
ATOM 693 O O . GLY A 1 87 ? -14.127 -11.604 3.055 1.00 76.94 87 GLY A O 1
ATOM 694 N N . PRO A 1 88 ? -13.805 -12.566 5.049 1.00 77.19 88 PRO A N 1
ATOM 695 C CA . PRO A 1 88 ? -13.907 -11.305 5.794 1.00 77.19 88 PRO A CA 1
ATOM 696 C C . PRO A 1 88 ? -12.898 -10.229 5.360 1.00 77.19 88 PRO A C 1
ATOM 698 O O . PRO A 1 88 ? -13.166 -9.038 5.521 1.00 77.19 88 PRO A O 1
ATOM 701 N N . GLN A 1 89 ? -11.759 -10.636 4.791 1.00 79.75 89 GLN A N 1
ATOM 702 C CA . GLN A 1 89 ? -10.696 -9.730 4.349 1.00 79.75 89 GLN A CA 1
ATOM 703 C C . GLN A 1 89 ? -11.051 -8.950 3.076 1.00 79.75 89 GLN A C 1
ATOM 705 O O . GLN A 1 89 ? -10.431 -7.928 2.787 1.00 79.75 89 GLN A O 1
ATOM 710 N N . ASP A 1 90 ? -12.108 -9.335 2.356 1.00 83.38 90 ASP A N 1
ATOM 711 C CA . ASP A 1 90 ? -12.572 -8.620 1.160 1.00 83.38 90 ASP A CA 1
ATOM 712 C C . ASP A 1 90 ? -13.004 -7.176 1.460 1.00 83.38 90 ASP A C 1
ATOM 714 O O . ASP A 1 90 ? -12.974 -6.311 0.581 1.00 83.38 90 ASP A O 1
ATOM 718 N N . GLN A 1 91 ? -13.420 -6.924 2.705 1.00 88.62 91 GLN A N 1
ATOM 719 C CA . GLN A 1 91 ? -13.856 -5.619 3.207 1.00 88.62 91 GLN A CA 1
ATOM 720 C C . GLN A 1 91 ? -12.763 -4.897 4.007 1.00 88.62 91 GLN A C 1
ATOM 722 O O . GLN A 1 91 ? -13.006 -3.810 4.533 1.00 88.62 91 GLN A O 1
ATOM 727 N N . HIS A 1 92 ? -11.561 -5.473 4.105 1.00 94.81 92 HIS A N 1
ATOM 728 C CA . HIS A 1 92 ? -10.455 -4.839 4.807 1.00 94.81 92 HIS A CA 1
ATOM 729 C C . HIS A 1 92 ? -10.041 -3.534 4.093 1.00 94.81 92 HIS A C 1
ATOM 731 O O . HIS A 1 92 ? -9.955 -3.511 2.859 1.00 94.81 92 HIS A O 1
ATOM 737 N N . PRO A 1 93 ? -9.739 -2.442 4.821 1.00 97.38 93 PRO A N 1
ATOM 738 C CA . PRO A 1 93 ? -9.357 -1.162 4.220 1.00 97.38 93 PRO A CA 1
ATOM 739 C C . PRO A 1 93 ? -8.188 -1.259 3.234 1.00 97.38 93 PRO A C 1
ATOM 741 O O . PRO A 1 93 ? -8.216 -0.595 2.200 1.00 97.38 93 PRO A O 1
ATOM 744 N N . MET A 1 94 ? -7.202 -2.126 3.492 1.00 97.56 94 MET A N 1
ATOM 745 C CA . MET A 1 94 ? -6.107 -2.356 2.540 1.00 97.56 94 MET A CA 1
ATOM 746 C C . MET A 1 94 ? -6.583 -3.023 1.239 1.00 97.56 94 MET A C 1
ATOM 748 O O . MET A 1 94 ? -6.153 -2.621 0.161 1.00 97.56 94 MET A O 1
ATOM 752 N N . THR A 1 95 ? -7.517 -3.976 1.300 1.00 96.94 95 THR A N 1
ATOM 753 C CA . THR A 1 95 ? -8.106 -4.609 0.105 1.00 96.94 95 THR A CA 1
ATOM 754 C C . THR A 1 95 ? -8.807 -3.577 -0.773 1.00 96.94 95 THR A C 1
ATOM 756 O O . THR A 1 95 ? -8.639 -3.565 -1.994 1.00 96.94 95 THR A O 1
ATOM 759 N N . LEU A 1 96 ? -9.557 -2.660 -0.154 1.00 96.25 96 LEU A N 1
ATOM 760 C CA . LEU A 1 96 ? -10.227 -1.568 -0.863 1.00 96.25 96 LEU A CA 1
ATOM 761 C C . LEU A 1 96 ? -9.216 -0.643 -1.553 1.00 96.25 96 LEU A C 1
ATOM 763 O O . LEU A 1 96 ? -9.384 -0.319 -2.729 1.00 96.25 96 LEU A O 1
ATOM 767 N N . VAL A 1 97 ? -8.136 -0.275 -0.861 1.00 97.44 97 VAL A N 1
ATOM 768 C CA . VAL A 1 97 ? -7.065 0.564 -1.419 1.00 97.44 97 VAL A CA 1
ATOM 769 C C . VAL A 1 97 ? -6.344 -0.128 -2.578 1.00 97.44 97 VAL A C 1
ATOM 771 O O . VAL A 1 97 ? -6.100 0.506 -3.604 1.00 97.44 97 VAL A O 1
ATOM 774 N N . LEU A 1 98 ? -6.059 -1.427 -2.473 1.00 96.88 98 LEU A N 1
ATOM 775 C CA . LEU A 1 98 ? -5.464 -2.205 -3.563 1.00 96.88 98 LEU A CA 1
ATOM 776 C C . LEU A 1 98 ? -6.374 -2.216 -4.805 1.00 96.88 98 LEU A C 1
ATOM 778 O O . LEU A 1 98 ? -5.900 -1.978 -5.918 1.00 96.88 98 LEU A O 1
ATOM 782 N N . ARG A 1 99 ? -7.690 -2.400 -4.636 1.00 95.44 99 ARG A N 1
ATOM 783 C CA . ARG A 1 99 ? -8.667 -2.306 -5.739 1.00 95.44 99 ARG A CA 1
ATOM 784 C C . ARG A 1 99 ? -8.695 -0.911 -6.371 1.00 95.44 99 ARG A C 1
ATOM 786 O O . ARG A 1 99 ? -8.653 -0.800 -7.598 1.00 95.44 99 ARG A O 1
ATOM 793 N N . GLU A 1 100 ? -8.729 0.147 -5.557 1.00 95.31 100 GLU A N 1
ATOM 794 C CA . GLU A 1 100 ? -8.680 1.546 -6.020 1.00 95.31 100 GLU A CA 1
ATOM 795 C C . GLU A 1 100 ? -7.387 1.842 -6.802 1.00 95.31 100 GLU A C 1
ATOM 797 O O . GLU A 1 100 ? -7.422 2.459 -7.874 1.00 95.31 100 GLU A O 1
ATOM 802 N N . GLY A 1 101 ? -6.247 1.369 -6.293 1.00 94.62 101 GLY A N 1
ATOM 803 C CA . GLY A 1 101 ? -4.938 1.498 -6.929 1.00 94.62 101 GLY A CA 1
ATOM 804 C C . GLY A 1 101 ? -4.884 0.790 -8.282 1.00 94.62 101 GLY A C 1
ATOM 805 O O . GLY A 1 101 ? -4.463 1.387 -9.274 1.00 94.62 101 GLY A O 1
ATOM 806 N N . LEU A 1 102 ? -5.394 -0.445 -8.360 1.00 94.81 102 LEU A N 1
ATOM 807 C CA . LEU A 1 102 ? -5.477 -1.192 -9.616 1.00 94.81 102 LEU A CA 1
ATOM 808 C C . LEU A 1 102 ? -6.379 -0.488 -10.636 1.00 94.81 102 LEU A C 1
ATOM 810 O O . LEU A 1 102 ? -6.003 -0.345 -11.800 1.00 94.81 102 LEU A O 1
ATOM 814 N N . GLY A 1 103 ? -7.547 -0.008 -10.201 1.00 92.19 103 GLY A N 1
ATOM 815 C CA . GLY A 1 103 ? -8.469 0.750 -11.046 1.00 92.19 103 GLY A CA 1
ATOM 816 C C . GLY A 1 103 ? -7.845 2.037 -11.589 1.00 92.19 103 GLY A C 1
ATOM 817 O O . GLY A 1 103 ? -8.014 2.355 -12.764 1.00 92.19 103 GLY A O 1
ATOM 818 N N . SER A 1 104 ? -7.060 2.739 -10.770 1.00 88.38 104 SER A N 1
ATOM 819 C CA . SER A 1 104 ? -6.363 3.968 -11.173 1.00 88.38 104 SER A CA 1
ATOM 820 C C . SER A 1 104 ? -5.251 3.721 -12.198 1.00 88.38 104 SER A C 1
ATOM 822 O O . SER A 1 104 ? -5.023 4.564 -13.062 1.00 88.38 104 SER A O 1
ATOM 824 N N . LEU A 1 105 ? -4.570 2.572 -12.123 1.00 87.19 105 LEU A N 1
ATOM 825 C CA . LEU A 1 105 ? -3.515 2.191 -13.070 1.00 87.19 105 LEU A CA 1
ATOM 826 C C . LEU A 1 105 ? -4.067 1.697 -14.414 1.00 87.19 105 LEU A C 1
ATOM 828 O O . LEU A 1 105 ? -3.427 1.899 -15.444 1.00 87.19 105 LEU A O 1
ATOM 832 N N . LEU A 1 106 ? -5.228 1.035 -14.406 1.00 81.62 106 LEU A N 1
ATOM 833 C CA . LEU A 1 106 ? -5.848 0.456 -15.606 1.00 81.62 106 LEU A CA 1
ATOM 834 C C . LEU A 1 106 ? -6.869 1.381 -16.279 1.00 81.62 106 LEU A C 1
ATOM 836 O O . LEU A 1 106 ? -7.197 1.185 -17.450 1.00 81.62 106 LEU A O 1
ATOM 840 N N . GLY A 1 107 ? -7.407 2.355 -15.544 1.00 74.12 107 GLY A N 1
ATOM 841 C CA . GLY A 1 107 ? -8.363 3.327 -16.060 1.00 74.12 107 GLY A CA 1
ATOM 842 C C . GLY A 1 107 ? -7.752 4.255 -17.117 1.00 74.12 107 GLY A C 1
ATOM 843 O O . GLY A 1 107 ? -6.528 4.330 -17.260 1.00 74.12 107 GLY A O 1
ATOM 844 N N . PRO A 1 108 ? -8.585 4.995 -17.875 1.00 59.38 108 PRO A N 1
ATOM 845 C CA . PRO A 1 108 ? -8.080 5.974 -18.826 1.00 59.38 108 PRO A CA 1
ATOM 846 C C . PRO A 1 108 ? -7.146 6.946 -18.101 1.00 59.38 108 PRO A C 1
ATOM 848 O O . PRO A 1 108 ? -7.540 7.581 -17.122 1.00 59.38 108 PRO A O 1
ATOM 851 N N . SER A 1 109 ? -5.909 7.059 -18.597 1.00 56.47 109 SER A N 1
ATOM 852 C CA . SER A 1 109 ? -4.877 7.978 -18.099 1.00 56.4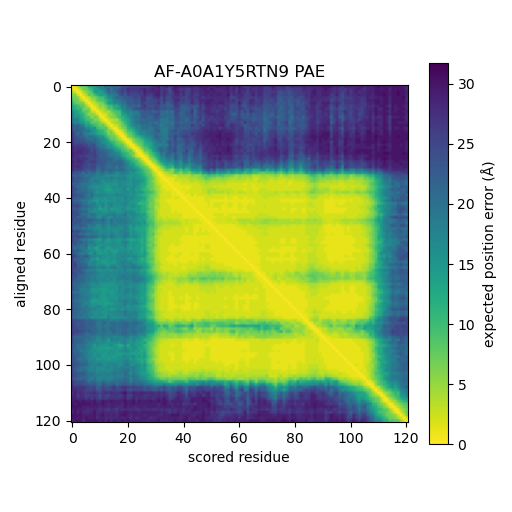7 109 SER A CA 1
ATOM 853 C C . SER A 1 109 ? -5.251 9.429 -18.438 1.00 56.47 109 SER A C 1
ATOM 855 O O . SER A 1 109 ? -4.621 10.124 -19.233 1.00 56.47 109 SER A O 1
ATOM 857 N N . GLY A 1 110 ? -6.364 9.896 -17.882 1.00 52.91 110 GLY A N 1
ATOM 858 C CA . GLY A 1 110 ? -6.791 11.277 -17.943 1.00 52.91 110 GLY A CA 1
ATOM 859 C C . GLY A 1 110 ? -6.008 12.061 -16.907 1.00 52.91 110 GLY A C 1
ATOM 860 O O . GLY A 1 110 ? -6.332 12.035 -15.721 1.00 52.91 110 GLY A O 1
ATOM 861 N N . ARG A 1 111 ? -4.980 12.792 -17.350 1.00 61.91 111 ARG A N 1
ATOM 862 C CA . ARG A 1 111 ? -4.386 13.878 -16.562 1.00 61.91 111 ARG A CA 1
ATOM 863 C C . ARG A 1 111 ? -5.528 14.737 -16.019 1.00 61.91 111 ARG A C 1
ATOM 865 O O . ARG A 1 111 ? -6.245 15.344 -16.812 1.00 61.91 111 ARG A O 1
ATOM 872 N N . ARG A 1 112 ? -5.675 14.827 -14.691 1.00 58.94 112 ARG A N 1
ATOM 873 C CA . ARG A 1 112 ? -6.491 15.869 -14.051 1.00 58.94 112 ARG A CA 1
ATOM 874 C C . ARG A 1 112 ? -6.096 17.207 -14.679 1.00 58.94 112 ARG A C 1
ATOM 876 O O . ARG A 1 112 ? -4.984 17.696 -14.474 1.00 58.94 112 ARG A O 1
ATOM 883 N N . GLY A 1 113 ? -6.970 17.740 -15.528 1.00 53.25 113 GLY A N 1
ATOM 884 C CA . GLY A 1 113 ? -6.759 18.953 -16.303 1.00 53.25 113 GLY A CA 1
ATOM 885 C C . GLY A 1 113 ? -6.730 20.177 -15.397 1.00 53.25 113 GLY A C 1
ATOM 886 O O . GLY A 1 113 ? -7.700 20.912 -15.328 1.00 53.25 113 GLY A O 1
ATOM 887 N N . GLY A 1 114 ? -5.612 20.405 -14.707 1.00 57.12 114 GLY A N 1
ATOM 888 C CA . GLY A 1 114 ? -5.409 21.562 -13.827 1.00 57.12 114 GLY A CA 1
ATOM 889 C C . GLY A 1 114 ? -4.668 22.742 -14.468 1.00 57.12 114 GLY A C 1
ATOM 890 O O . GLY A 1 114 ? -4.388 23.725 -13.786 1.00 57.12 114 GLY A O 1
ATOM 891 N N . SER A 1 115 ? -4.310 22.661 -15.757 1.00 52.56 115 SER A N 1
ATOM 892 C CA . SER A 1 115 ? -3.534 23.716 -16.440 1.00 52.56 115 SER A CA 1
ATOM 893 C C . SER A 1 115 ? -4.334 24.501 -17.493 1.00 52.56 115 SER A C 1
ATOM 895 O O . SER A 1 115 ? -3.988 25.635 -17.812 1.00 52.56 115 SER A O 1
ATOM 897 N N . ARG A 1 116 ? -5.448 23.957 -18.010 1.00 50.78 116 ARG A N 1
ATOM 898 C CA . ARG A 1 116 ? -6.199 24.595 -19.111 1.00 50.78 116 ARG A CA 1
ATOM 899 C C . ARG A 1 116 ? -7.277 25.594 -18.664 1.00 50.78 116 ARG A C 1
ATOM 901 O O . ARG A 1 116 ? -7.740 26.361 -19.490 1.00 50.78 116 ARG A O 1
ATOM 908 N N . ALA A 1 117 ? -7.602 25.651 -17.371 1.00 53.00 117 ALA A N 1
ATOM 909 C CA . ALA A 1 117 ? -8.573 26.602 -16.811 1.00 53.00 117 ALA A CA 1
ATOM 910 C C . ALA A 1 117 ? -7.990 28.000 -16.500 1.00 53.00 117 ALA A C 1
ATOM 912 O O . ALA A 1 117 ? -8.712 28.867 -16.026 1.00 53.00 117 ALA A O 1
ATOM 913 N N . ARG A 1 118 ? -6.689 28.240 -16.743 1.00 59.00 118 ARG A N 1
ATOM 914 C CA . ARG A 1 118 ? -6.014 29.518 -16.418 1.00 59.00 118 ARG A CA 1
ATOM 915 C C . ARG A 1 118 ? -5.649 30.385 -17.629 1.00 59.00 118 ARG A C 1
ATOM 917 O O . ARG A 1 118 ? -4.789 31.249 -17.514 1.00 59.00 118 ARG A O 1
ATOM 924 N N . ARG A 1 119 ? -6.256 30.155 -18.797 1.00 54.66 119 ARG A N 1
ATOM 925 C CA . ARG A 1 119 ? -6.150 31.059 -19.957 1.00 54.66 119 ARG A CA 1
ATOM 926 C C . ARG A 1 119 ? -7.485 31.088 -20.695 1.00 54.66 119 ARG A C 1
ATOM 928 O O . ARG A 1 119 ? -7.742 30.202 -21.502 1.00 54.66 119 ARG A O 1
ATOM 935 N N . GLY A 1 120 ? -8.323 32.069 -20.381 1.00 54.78 120 GLY A N 1
ATOM 936 C CA . GLY A 1 120 ? -9.600 32.281 -21.063 1.00 54.78 120 GLY A CA 1
ATOM 937 C C . GLY A 1 120 ? -10.636 33.003 -20.207 1.00 54.78 120 GLY A C 1
ATOM 938 O O . GLY A 1 120 ? -11.754 32.517 -20.112 1.00 54.78 120 GLY A O 1
ATOM 939 N N . GLN A 1 121 ? -10.239 34.097 -19.555 1.00 43.72 121 GLN A N 1
ATOM 940 C CA . GLN A 1 1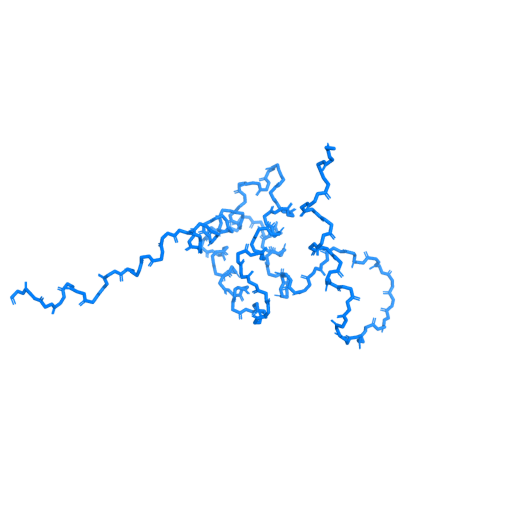21 ? -11.119 35.136 -19.012 1.00 43.72 121 GLN A CA 1
ATOM 941 C C . GLN A 1 121 ? -10.512 36.462 -19.469 1.00 43.72 121 GLN A C 1
ATOM 943 O O . GLN A 1 121 ? -9.262 36.552 -19.374 1.00 43.72 121 GLN A O 1
#

Foldseek 3Di:
DDPPPDPPPPPCVVPDDDDDDDDDDDDDPPDDDCLLFPPCLLVVLLVDPPDDLVNLLVSVVVRVVPHDPVDDLLVSLVVSLVVQVDDPSCPRSNVVNSVVVNCCVPPPPDDPPPPVVPPDD

Mean predicted aligned error: 13.62 Å

Sequence (121 aa):
MQRLAITLDHILAYTLADKGIHALAPRETLDYDDALDPGGLIRESYRIENITLSEARSIFLDWAIKLGPDLRPDIAIRRLLGLYEQGPQDQHPMTLVLREGLGSLLGPSGRRGGSRARRGQ

Organism: NCBI:txid658057

Radius of gyration: 18.75 Å; Cα contacts (8 Å, |Δi|>4): 72; chains: 1; bounding box: 37×64×42 Å

Solvent-accessible surface area (backbone atoms only — not comparable to full-atom values): 8102 Å² total; per-residue (Å²): 142,76,99,72,88,82,74,69,78,79,67,63,72,78,76,70,85,85,80,89,86,86,90,81,86,93,72,94,78,89,84,77,58,53,80,69,35,55,87,43,48,68,68,47,55,80,68,47,80,86,60,44,60,69,56,36,46,51,49,50,51,58,40,63,72,59,50,52,94,87,58,56,65,63,60,39,43,54,52,51,45,71,74,48,64,56,74,81,40,54,75,32,42,54,48,50,45,45,52,52,52,43,50,64,73,73,41,84,88,70,71,81,79,82,71,72,85,81,70,89,128

Nearest PDB structures (foldseek):
  7z6h-assembly1_E  TM=5.326E-01  e=6.813E+00  Homo sapiens
  8wkx-assembly1_E  TM=2.325E-01  e=8.544E+00  Bacillus subtilis subsp. natto BEST195

Secondary structure (DSSP, 8-state):
--S-SSSSTTTGGGGS--------------S--TTTSGGGHHHHHTTSTT--HHHHHHHHHHHHHH--TTS-HHHHHHHHHHHH-SGGGGGSHHHHHHHHHHHHHHS-------SGGGS--